Protein AF-A0AAE4AVW7-F1 (afdb_monomer)

Solvent-accessible surface area (backbone atoms only — not comparable to full-atom values): 7120 Å² total; per-residue (Å²): 132,85,82,74,72,82,75,50,56,32,60,38,48,51,56,28,26,74,75,50,35,52,66,57,33,13,47,30,39,64,37,94,40,54,68,55,39,53,41,28,47,73,66,43,83,56,99,53,51,70,51,26,40,55,27,27,49,52,49,48,50,50,50,52,59,29,45,76,71,74,41,46,87,49,48,62,56,56,36,70,34,81,43,78,45,98,94,45,74,42,36,45,41,57,38,40,44,66,26,63,91,50,59,61,49,43,49,55,43,54,51,44,49,55,51,52,53,54,55,50,48,69,77,54,65,77,84,128

Structure (mmCIF, N/CA/C/O backbone):
data_AF-A0AAE4AVW7-F1
#
_entry.id   AF-A0AAE4AVW7-F1
#
loop_
_atom_site.group_PDB
_atom_site.id
_atom_site.type_symbol
_atom_site.label_atom_id
_atom_site.label_alt_id
_atom_site.label_comp_id
_atom_site.label_asym_id
_atom_site.label_entity_id
_atom_site.label_seq_id
_atom_site.pdbx_PDB_ins_code
_atom_site.Cartn_x
_atom_site.Cartn_y
_atom_site.Cartn_z
_atom_site.occupancy
_atom_site.B_iso_or_equiv
_atom_site.auth_seq_id
_atom_site.auth_comp_id
_atom_site.auth_asym_id
_atom_site.auth_atom_id
_atom_site.pdbx_PDB_model_num
ATOM 1 N N . MET A 1 1 ? 20.801 1.261 16.117 1.00 33.69 1 MET A N 1
ATOM 2 C CA . MET A 1 1 ? 19.728 1.676 15.189 1.00 33.69 1 MET A CA 1
ATOM 3 C C . MET A 1 1 ? 19.476 0.500 14.259 1.00 33.69 1 MET A C 1
ATOM 5 O O . MET A 1 1 ? 20.443 -0.035 13.736 1.00 33.69 1 MET A O 1
ATOM 9 N N . VAL A 1 2 ? 18.242 -0.001 14.209 1.00 36.53 2 VAL A N 1
ATOM 10 C CA . VAL A 1 2 ? 17.896 -1.338 13.692 1.00 36.53 2 VAL A CA 1
ATOM 11 C C . VAL A 1 2 ? 18.314 -1.499 12.226 1.00 36.53 2 VAL A C 1
ATOM 13 O O . VAL A 1 2 ? 17.877 -0.728 11.371 1.00 36.53 2 VAL A O 1
ATOM 16 N N . LEU A 1 3 ? 19.155 -2.509 11.967 1.00 34.75 3 LEU A N 1
ATOM 17 C CA . LEU A 1 3 ? 19.479 -3.043 10.643 1.00 34.75 3 LEU A CA 1
ATOM 18 C C . LEU A 1 3 ? 18.167 -3.429 9.950 1.00 34.75 3 LEU A C 1
ATOM 20 O O . LEU A 1 3 ? 17.616 -4.496 10.212 1.00 34.75 3 LEU A O 1
ATOM 24 N N . HIS A 1 4 ? 17.642 -2.554 9.094 1.00 38.47 4 HIS A N 1
ATOM 25 C CA . HIS A 1 4 ? 16.632 -2.963 8.129 1.00 38.47 4 HIS A CA 1
ATOM 26 C C . HIS A 1 4 ? 17.353 -3.881 7.152 1.00 38.47 4 HIS A C 1
ATOM 28 O O . HIS A 1 4 ? 18.060 -3.409 6.265 1.00 38.47 4 HIS A O 1
ATOM 34 N N . ALA A 1 5 ? 17.234 -5.193 7.363 1.00 44.94 5 ALA A N 1
ATOM 35 C CA . ALA A 1 5 ? 17.491 -6.155 6.307 1.00 44.94 5 ALA A CA 1
ATOM 36 C C . ALA A 1 5 ? 16.786 -5.623 5.057 1.00 44.94 5 ALA A C 1
ATOM 38 O O . ALA A 1 5 ? 15.593 -5.325 5.124 1.00 44.94 5 ALA A O 1
ATOM 39 N N . THR A 1 6 ? 17.532 -5.406 3.976 1.00 56.94 6 THR A N 1
ATOM 40 C CA . THR A 1 6 ? 16.999 -4.963 2.690 1.00 56.94 6 THR A CA 1
ATOM 41 C C . THR A 1 6 ? 15.945 -5.984 2.276 1.00 56.94 6 THR A C 1
ATOM 43 O O . THR A 1 6 ? 16.282 -7.064 1.801 1.00 56.94 6 THR A O 1
ATOM 46 N N . ILE A 1 7 ? 14.669 -5.731 2.582 1.00 65.94 7 ILE A N 1
ATOM 47 C CA . ILE A 1 7 ? 13.614 -6.662 2.198 1.00 65.94 7 ILE A CA 1
ATOM 48 C C . ILE A 1 7 ? 13.513 -6.547 0.684 1.00 65.94 7 ILE A C 1
ATOM 50 O O . ILE A 1 7 ? 13.128 -5.507 0.153 1.00 65.94 7 ILE A O 1
ATOM 54 N N . GLU A 1 8 ? 13.902 -7.625 0.016 1.00 87.00 8 GLU A N 1
ATOM 55 C CA . GLU A 1 8 ? 13.915 -7.728 -1.433 1.00 87.00 8 GLU A CA 1
ATOM 56 C C . GLU A 1 8 ? 12.516 -7.466 -2.007 1.00 87.00 8 GLU A C 1
ATOM 58 O O . GLU A 1 8 ? 11.501 -7.918 -1.461 1.00 87.00 8 GLU A O 1
ATOM 63 N N . LEU A 1 9 ? 12.462 -6.747 -3.130 1.00 91.38 9 LEU A N 1
ATOM 64 C CA . LEU A 1 9 ? 11.223 -6.369 -3.816 1.00 91.38 9 LEU A CA 1
ATOM 65 C C . LEU A 1 9 ? 10.248 -7.555 -3.985 1.00 91.38 9 LEU A C 1
ATOM 67 O O . LEU A 1 9 ? 9.080 -7.380 -3.621 1.00 91.38 9 LEU A O 1
ATOM 71 N N . PRO A 1 10 ? 10.678 -8.763 -4.420 1.00 94.88 10 PRO A N 1
ATOM 72 C CA . PRO A 1 10 ? 9.803 -9.933 -4.498 1.00 94.88 10 PRO A CA 1
ATOM 73 C C . PRO A 1 10 ? 9.038 -10.247 -3.209 1.00 94.88 10 PRO A C 1
ATOM 75 O O . PRO A 1 10 ? 7.852 -10.580 -3.244 1.00 94.88 10 PRO A O 1
ATOM 78 N N . VAL A 1 11 ? 9.699 -10.109 -2.056 1.00 94.75 11 VAL A N 1
ATOM 79 C CA . VAL A 1 11 ? 9.114 -10.412 -0.745 1.00 94.75 11 VAL A CA 1
ATOM 80 C C . VAL A 1 11 ? 8.065 -9.368 -0.376 1.00 94.75 11 VAL A C 1
ATOM 82 O O . VAL A 1 11 ? 6.975 -9.729 0.073 1.00 94.75 11 VAL A O 1
ATOM 85 N N . LEU A 1 12 ? 8.362 -8.082 -0.582 1.00 95.56 12 LEU A N 1
ATOM 86 C CA . LEU A 1 12 ? 7.398 -7.008 -0.330 1.00 95.56 12 LEU A CA 1
ATOM 87 C C . LEU A 1 12 ? 6.178 -7.128 -1.250 1.00 95.56 12 LEU A C 1
ATOM 89 O O . LEU A 1 12 ? 5.042 -7.050 -0.784 1.00 95.56 12 LEU A O 1
ATOM 93 N N . ALA A 1 13 ? 6.408 -7.378 -2.540 1.00 96.25 13 ALA A N 1
ATOM 94 C CA . ALA A 1 13 ? 5.348 -7.559 -3.522 1.00 96.25 13 ALA A CA 1
ATOM 95 C C . ALA A 1 13 ? 4.454 -8.755 -3.167 1.00 96.25 13 ALA A C 1
ATOM 97 O O . ALA A 1 13 ? 3.234 -8.619 -3.160 1.00 96.25 13 ALA A O 1
ATOM 98 N N . GLY A 1 14 ? 5.039 -9.895 -2.781 1.00 96.38 14 GLY A N 1
ATOM 99 C CA . GLY A 1 14 ? 4.282 -11.073 -2.351 1.00 96.38 14 GLY A CA 1
ATOM 100 C C . GLY A 1 14 ? 3.431 -10.831 -1.099 1.00 96.38 14 GLY A C 1
ATOM 101 O O . GLY A 1 14 ? 2.272 -11.241 -1.058 1.00 96.38 14 GLY A O 1
ATOM 102 N N . ARG A 1 15 ? 3.968 -10.126 -0.093 1.00 96.25 15 ARG A N 1
ATOM 103 C CA . ARG A 1 15 ? 3.216 -9.771 1.127 1.00 96.25 15 ARG A CA 1
ATOM 104 C C . ARG A 1 15 ? 2.037 -8.853 0.825 1.00 96.25 15 ARG A C 1
ATOM 106 O O . ARG A 1 15 ? 0.929 -9.111 1.290 1.00 96.25 15 ARG A O 1
ATOM 113 N N . CYS A 1 16 ? 2.270 -7.806 0.037 1.00 97.75 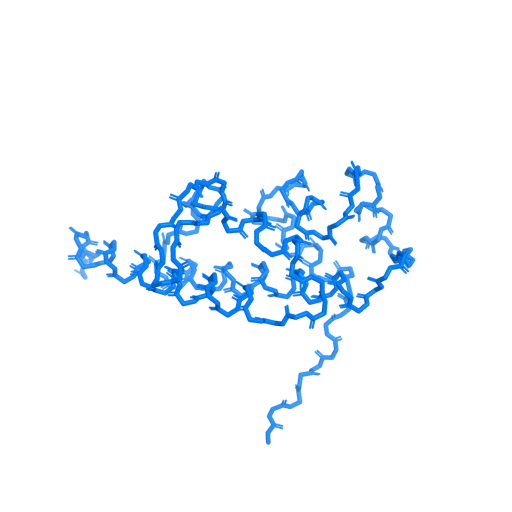16 CYS A N 1
ATOM 114 C CA . CYS A 1 16 ? 1.213 -6.891 -0.374 1.00 97.75 16 CYS A CA 1
ATOM 115 C C . CYS A 1 16 ? 0.149 -7.611 -1.208 1.00 97.75 16 CYS A C 1
ATOM 117 O O . CYS A 1 16 ? -1.030 -7.487 -0.893 1.00 97.75 16 CYS A O 1
ATOM 119 N N . ALA A 1 17 ? 0.544 -8.432 -2.186 1.00 97.69 17 ALA A N 1
ATOM 120 C CA . ALA A 1 17 ? -0.385 -9.185 -3.028 1.00 97.69 17 ALA A CA 1
ATOM 121 C C . ALA A 1 17 ? -1.308 -10.093 -2.204 1.00 97.69 17 ALA A C 1
ATOM 123 O O . ALA A 1 17 ? -2.520 -10.098 -2.420 1.00 97.69 17 ALA A O 1
ATOM 124 N N . ALA A 1 18 ? -0.761 -10.787 -1.200 1.00 96.81 18 ALA A N 1
ATOM 125 C CA . ALA A 1 18 ? -1.532 -11.671 -0.329 1.00 96.81 18 ALA A CA 1
ATOM 126 C C . ALA A 1 18 ? -2.609 -10.936 0.495 1.00 96.81 18 ALA A C 1
ATOM 128 O O . ALA A 1 18 ? -3.695 -11.474 0.698 1.00 96.81 18 ALA A O 1
ATOM 129 N N . ALA A 1 19 ? -2.333 -9.715 0.965 1.00 96.88 19 ALA A N 1
ATOM 130 C CA . ALA A 1 19 ? -3.267 -8.957 1.804 1.00 96.88 19 ALA A CA 1
ATOM 131 C C . ALA A 1 19 ? -4.187 -8.014 1.008 1.00 96.88 19 ALA A C 1
ATOM 133 O O . ALA A 1 19 ? -5.341 -7.794 1.375 1.00 96.88 19 ALA A O 1
ATOM 134 N N . LEU A 1 20 ? -3.678 -7.426 -0.075 1.00 97.38 20 LEU A N 1
ATOM 135 C CA . LEU A 1 20 ? -4.336 -6.352 -0.823 1.00 97.38 20 LEU A CA 1
ATOM 136 C C . LEU A 1 20 ? -4.976 -6.834 -2.132 1.00 97.38 20 LEU A C 1
ATOM 138 O O . LEU A 1 20 ? -5.847 -6.151 -2.687 1.00 97.38 20 LEU A O 1
ATOM 142 N N . GLY A 1 21 ? -4.574 -8.012 -2.610 1.00 97.69 21 GLY A N 1
ATOM 143 C CA . GLY A 1 21 ? -4.833 -8.489 -3.963 1.00 97.69 21 GLY A CA 1
ATOM 144 C C . GLY A 1 21 ? -3.857 -7.898 -4.985 1.00 97.69 21 GLY A C 1
ATOM 145 O O . GLY A 1 21 ? -3.224 -6.861 -4.755 1.00 97.69 21 GLY A O 1
ATOM 146 N N . GLU A 1 22 ? -3.762 -8.563 -6.134 1.00 97.88 22 GLU A N 1
ATOM 147 C CA . GLU A 1 22 ? -2.760 -8.268 -7.166 1.00 97.88 22 GLU A CA 1
ATOM 148 C C . GLU A 1 22 ? -2.922 -6.865 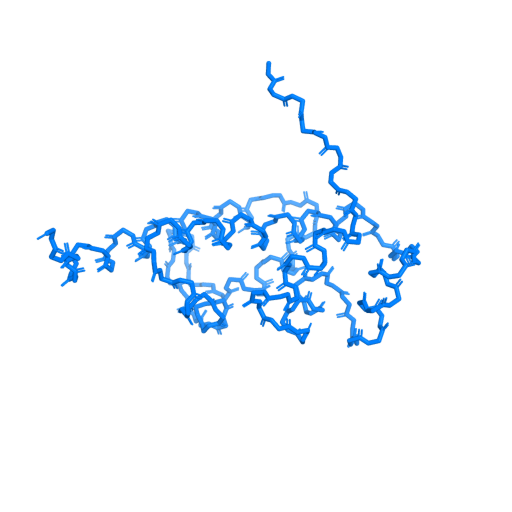-7.761 1.00 97.88 22 GLU A C 1
ATOM 150 O O . GLU A 1 22 ? -1.970 -6.095 -7.801 1.00 97.88 22 GLU A O 1
ATOM 155 N N . GLU A 1 23 ? -4.140 -6.475 -8.142 1.00 98.00 23 GLU A N 1
ATOM 156 C CA . GLU A 1 23 ? -4.394 -5.187 -8.805 1.00 98.00 23 GLU A CA 1
ATOM 157 C C . GLU A 1 23 ? -4.008 -3.983 -7.937 1.00 98.00 23 GLU A C 1
ATOM 159 O O . GLU A 1 23 ? -3.363 -3.043 -8.402 1.00 98.00 23 GLU A O 1
ATOM 164 N N . LEU A 1 24 ? -4.388 -4.005 -6.655 1.00 97.75 24 LEU A N 1
ATOM 165 C CA . LEU A 1 24 ? -4.062 -2.915 -5.736 1.00 97.75 24 LEU A CA 1
ATOM 166 C C . LEU A 1 24 ? -2.562 -2.887 -5.431 1.00 97.75 24 LEU A C 1
ATOM 168 O O . LEU A 1 24 ? -1.979 -1.811 -5.324 1.00 97.75 24 LEU A O 1
ATOM 172 N N . THR A 1 25 ? -1.927 -4.056 -5.346 1.00 98.12 25 THR A N 1
ATOM 173 C CA . THR A 1 25 ? -0.476 -4.157 -5.167 1.00 98.12 25 THR A CA 1
ATOM 174 C C . THR A 1 25 ? 0.275 -3.626 -6.383 1.00 98.12 25 THR A C 1
ATOM 176 O O . THR A 1 25 ? 1.215 -2.852 -6.214 1.00 98.12 25 THR A O 1
ATOM 179 N N . ALA A 1 26 ? -0.169 -3.962 -7.597 1.00 98.06 26 ALA A N 1
ATOM 180 C CA . ALA A 1 26 ? 0.414 -3.482 -8.847 1.00 98.06 26 ALA A CA 1
ATOM 181 C C . ALA A 1 26 ? 0.307 -1.953 -8.923 1.00 98.06 26 ALA A C 1
ATOM 183 O O . ALA A 1 26 ? 1.303 -1.255 -9.129 1.00 98.06 26 ALA A O 1
ATOM 184 N N . TYR A 1 27 ? -0.883 -1.423 -8.620 1.00 97.94 27 TYR A N 1
ATOM 185 C CA . TYR A 1 27 ? -1.115 0.014 -8.553 1.00 97.94 27 TYR A CA 1
ATOM 186 C C . TYR A 1 27 ? -0.185 0.709 -7.549 1.00 97.94 27 TYR A C 1
ATOM 188 O O . TYR A 1 27 ? 0.464 1.694 -7.909 1.00 97.94 27 TYR A O 1
ATOM 196 N N . LEU A 1 28 ? -0.087 0.203 -6.314 1.00 96.62 28 LEU A N 1
ATOM 197 C CA . LEU A 1 28 ? 0.787 0.776 -5.286 1.00 96.62 28 LEU A CA 1
ATOM 198 C C . LEU A 1 28 ? 2.254 0.734 -5.702 1.00 96.62 28 LEU A C 1
ATOM 200 O O . LEU A 1 28 ? 2.938 1.744 -5.576 1.00 96.62 28 LEU A O 1
ATOM 204 N N . ALA A 1 29 ? 2.724 -0.402 -6.223 1.00 95.62 29 ALA A N 1
ATOM 205 C CA . ALA A 1 29 ? 4.106 -0.599 -6.656 1.00 95.62 29 ALA A CA 1
ATOM 206 C C . ALA A 1 29 ? 4.516 0.390 -7.761 1.00 95.62 29 ALA A C 1
ATOM 208 O O . ALA A 1 29 ? 5.679 0.788 -7.854 1.00 95.62 29 ALA A O 1
ATOM 209 N N . GLY A 1 30 ? 3.553 0.852 -8.560 1.00 96.38 30 GLY A N 1
ATOM 210 C CA . GLY A 1 30 ? 3.822 1.644 -9.754 1.00 96.38 30 GLY A CA 1
ATOM 211 C C . GLY A 1 30 ? 3.872 0.814 -11.029 1.00 96.38 30 GLY A C 1
ATOM 212 O O . GLY A 1 30 ? 4.320 1.343 -12.037 1.00 96.38 30 GLY A O 1
ATOM 213 N N . ALA A 1 31 ? 3.441 -0.448 -10.981 1.00 96.62 31 ALA A N 1
ATOM 214 C CA . ALA A 1 31 ? 3.201 -1.231 -12.182 1.00 96.62 31 ALA A CA 1
ATOM 215 C C . ALA A 1 31 ? 1.967 -0.679 -12.905 1.00 96.62 31 ALA A C 1
ATOM 217 O O . ALA A 1 31 ? 1.040 -0.153 -12.267 1.00 96.62 31 ALA A O 1
ATOM 218 N N . ASP A 1 32 ? 1.963 -0.795 -14.224 1.00 94.62 32 ASP A N 1
ATOM 219 C CA . ASP A 1 32 ? 0.823 -0.464 -15.072 1.00 94.62 32 ASP A CA 1
ATOM 220 C C . ASP A 1 32 ? -0.041 -1.704 -15.329 1.00 94.62 32 ASP A C 1
ATOM 222 O O . ASP A 1 32 ? -1.232 -1.588 -15.618 1.00 94.62 32 ASP A O 1
ATOM 226 N N . THR A 1 33 ? 0.525 -2.902 -15.138 1.00 97.81 33 THR A N 1
ATOM 227 C CA . THR A 1 33 ? -0.200 -4.174 -15.235 1.00 97.81 33 THR A CA 1
ATOM 228 C C . THR A 1 33 ? 0.122 -5.133 -14.085 1.00 97.81 33 THR A C 1
ATOM 230 O O . THR A 1 33 ? 1.175 -5.063 -13.455 1.00 97.81 33 THR A O 1
ATOM 233 N N . VAL A 1 34 ? -0.775 -6.092 -13.833 1.00 98.19 34 VAL A N 1
ATOM 234 C CA . VAL A 1 34 ? -0.502 -7.210 -12.909 1.00 98.19 34 VAL A CA 1
ATOM 235 C C . VAL A 1 34 ? 0.642 -8.091 -13.426 1.00 98.19 34 VAL A C 1
ATOM 237 O O . VAL A 1 34 ? 1.460 -8.548 -12.638 1.00 98.19 34 VAL A O 1
ATOM 240 N N . ALA A 1 35 ? 0.767 -8.260 -14.745 1.00 98.19 35 ALA A N 1
ATOM 241 C CA . ALA A 1 35 ? 1.841 -9.055 -15.341 1.00 98.19 35 ALA A CA 1
ATOM 242 C C . ALA A 1 35 ? 3.240 -8.483 -15.042 1.00 98.19 35 ALA A C 1
ATOM 244 O O . ALA A 1 35 ? 4.181 -9.238 -14.804 1.00 98.19 35 ALA A O 1
ATOM 245 N N . GLU A 1 36 ? 3.385 -7.155 -15.011 1.00 97.56 36 GLU A N 1
ATOM 246 C CA . GLU A 1 36 ? 4.631 -6.505 -14.583 1.00 97.56 36 GLU A CA 1
ATOM 247 C C . GLU A 1 36 ? 4.932 -6.774 -13.109 1.00 97.56 36 GLU A C 1
ATOM 249 O O . GLU A 1 36 ? 6.062 -7.128 -12.773 1.00 97.56 36 GLU A O 1
ATOM 254 N N . LEU A 1 37 ? 3.923 -6.667 -12.236 1.00 97.38 37 LEU A N 1
ATOM 255 C CA . LEU A 1 37 ? 4.078 -7.019 -10.826 1.00 97.38 37 LEU A CA 1
ATOM 256 C C . LEU A 1 37 ? 4.529 -8.479 -10.668 1.00 97.38 37 LEU A C 1
ATOM 258 O O . LEU A 1 37 ? 5.444 -8.751 -9.891 1.00 97.38 37 LEU A O 1
ATOM 262 N N . ASP A 1 38 ? 3.921 -9.407 -11.406 1.00 97.56 38 ASP A N 1
ATOM 263 C CA . ASP A 1 38 ? 4.270 -10.829 -11.366 1.00 97.56 38 ASP A CA 1
ATOM 264 C C . ASP A 1 38 ? 5.701 -11.083 -11.847 1.00 97.56 38 ASP A C 1
ATOM 266 O O . ASP A 1 38 ? 6.435 -11.851 -11.221 1.00 97.56 38 ASP A O 1
ATOM 270 N N . ALA A 1 39 ? 6.148 -10.382 -12.893 1.00 96.56 39 ALA A N 1
ATOM 271 C CA . ALA A 1 39 ? 7.540 -10.432 -13.324 1.00 96.56 39 ALA A CA 1
ATOM 272 C C . ALA A 1 39 ? 8.485 -9.964 -12.205 1.00 96.56 39 ALA A C 1
ATOM 274 O O . ALA A 1 39 ? 9.493 -10.620 -11.932 1.00 96.56 39 ALA A O 1
ATOM 275 N N . TRP A 1 40 ? 8.152 -8.874 -11.507 1.00 95.00 40 TRP A N 1
ATOM 276 C CA . TRP A 1 40 ? 8.980 -8.371 -10.408 1.00 95.00 40 TRP A CA 1
ATOM 277 C C . TRP A 1 40 ? 8.988 -9.309 -9.200 1.00 95.00 40 TRP A C 1
ATOM 279 O O . TRP A 1 40 ? 10.027 -9.499 -8.569 1.00 95.00 40 TRP A O 1
ATOM 289 N N . ARG A 1 41 ? 7.862 -9.967 -8.908 1.00 94.81 41 ARG A N 1
ATOM 290 C CA . ARG A 1 41 ? 7.774 -11.040 -7.902 1.00 94.81 41 ARG A CA 1
ATOM 291 C C . ARG A 1 41 ? 8.625 -12.253 -8.267 1.00 94.81 41 ARG A C 1
ATOM 293 O O . ARG A 1 41 ? 9.167 -12.895 -7.374 1.00 94.81 41 ARG A O 1
ATOM 300 N N . ALA A 1 42 ? 8.773 -12.543 -9.557 1.00 94.25 42 ALA A N 1
ATOM 301 C CA . ALA A 1 42 ? 9.662 -13.585 -10.065 1.00 94.25 42 ALA A CA 1
ATOM 302 C C . ALA A 1 42 ? 11.146 -13.158 -10.115 1.00 94.25 42 ALA A C 1
ATOM 304 O O . ALA A 1 42 ? 11.994 -13.950 -10.520 1.00 94.25 42 ALA A O 1
ATOM 305 N N . GLY A 1 43 ? 11.473 -11.930 -9.691 1.00 89.56 43 GLY A N 1
ATOM 306 C CA . GLY A 1 43 ? 12.843 -11.418 -9.620 1.00 89.56 43 GLY A CA 1
ATOM 307 C C . GLY A 1 43 ? 13.284 -10.595 -10.830 1.00 89.56 43 GLY A C 1
ATOM 308 O O . GLY A 1 43 ? 14.447 -10.196 -10.890 1.00 89.56 43 GLY A O 1
ATOM 309 N N . ALA A 1 44 ? 12.391 -10.302 -11.781 1.00 92.69 44 ALA A N 1
ATOM 310 C CA . ALA A 1 44 ? 12.696 -9.318 -12.814 1.00 92.69 44 ALA A CA 1
ATOM 311 C C . ALA A 1 44 ? 12.878 -7.926 -12.174 1.00 92.69 44 ALA A C 1
ATOM 313 O O . ALA A 1 44 ? 12.141 -7.564 -11.253 1.00 92.69 44 ALA A O 1
ATOM 314 N N . PRO A 1 45 ? 13.840 -7.116 -12.638 1.00 90.50 45 PRO A N 1
ATOM 315 C CA . PRO A 1 45 ? 14.030 -5.782 -12.091 1.00 90.50 45 PRO A CA 1
ATOM 316 C C . PRO A 1 45 ? 12.848 -4.870 -12.449 1.00 90.50 45 PRO A C 1
ATOM 318 O O . PRO A 1 45 ? 12.377 -4.858 -13.587 1.00 90.50 45 PRO A O 1
ATOM 321 N N . ALA A 1 46 ? 12.402 -4.062 -11.486 1.00 92.25 46 ALA A N 1
ATOM 322 C CA . ALA A 1 46 ? 11.502 -2.945 -11.758 1.00 92.25 46 ALA A CA 1
ATOM 323 C C . ALA A 1 46 ? 12.271 -1.780 -12.421 1.00 92.25 46 ALA A C 1
ATOM 325 O O . ALA A 1 46 ? 13.472 -1.642 -12.178 1.00 92.25 46 ALA A O 1
ATOM 326 N N . PRO A 1 47 ? 11.613 -0.899 -13.200 1.00 91.31 47 PRO A N 1
ATOM 327 C CA . PRO A 1 47 ? 12.275 0.256 -13.820 1.00 91.31 47 PRO A CA 1
ATOM 328 C C . PRO A 1 47 ? 12.927 1.218 -12.812 1.00 91.31 47 PRO A C 1
ATOM 330 O O . PRO A 1 47 ? 13.991 1.770 -13.073 1.00 91.31 47 PRO A O 1
ATOM 333 N N . ASP A 1 48 ? 12.300 1.394 -11.644 1.00 92.12 48 ASP A N 1
ATOM 334 C CA . ASP A 1 48 ? 12.837 2.141 -10.500 1.00 92.12 48 ASP A CA 1
ATOM 335 C C . ASP A 1 48 ? 12.668 1.282 -9.231 1.00 92.12 48 ASP A C 1
ATOM 337 O O . ASP A 1 48 ? 11.641 1.372 -8.539 1.00 92.12 48 ASP A O 1
ATOM 341 N N . PRO A 1 49 ? 13.632 0.385 -8.934 1.00 90.81 49 PRO A N 1
ATOM 342 C CA . PRO A 1 49 ? 13.525 -0.537 -7.807 1.00 90.81 49 PRO A CA 1
ATOM 343 C C . PRO A 1 49 ? 13.429 0.182 -6.463 1.00 90.81 49 PRO A C 1
ATOM 345 O O . PRO A 1 49 ? 12.640 -0.225 -5.614 1.00 90.81 49 PRO A O 1
ATOM 348 N N . ALA A 1 50 ? 14.175 1.276 -6.278 1.00 89.25 50 ALA A N 1
ATOM 349 C CA . ALA A 1 50 ? 14.195 2.025 -5.024 1.00 89.25 50 ALA A CA 1
ATOM 350 C C . ALA A 1 50 ? 12.813 2.609 -4.705 1.00 89.25 50 ALA A C 1
ATOM 352 O O . ALA A 1 50 ? 12.284 2.410 -3.609 1.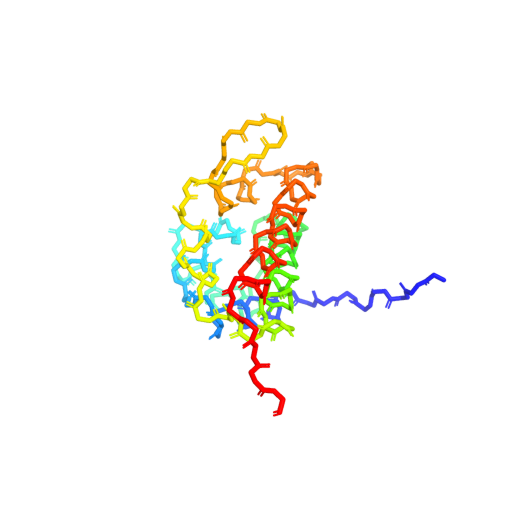00 89.25 50 ALA A O 1
ATOM 353 N N . ARG A 1 51 ? 12.179 3.262 -5.685 1.00 91.69 51 ARG A N 1
ATOM 354 C CA . ARG A 1 51 ? 10.827 3.811 -5.527 1.00 91.69 51 ARG A CA 1
ATOM 355 C C . ARG A 1 51 ? 9.782 2.720 -5.318 1.00 91.69 51 ARG A C 1
ATOM 357 O O . ARG A 1 51 ? 8.883 2.871 -4.491 1.00 91.69 51 ARG A O 1
ATOM 364 N N . THR A 1 52 ? 9.906 1.615 -6.049 1.00 93.50 52 THR A N 1
ATOM 365 C CA . THR A 1 52 ? 8.994 0.467 -5.941 1.00 93.50 52 THR A CA 1
ATOM 366 C C . THR A 1 52 ? 9.059 -0.163 -4.548 1.00 93.50 52 THR A C 1
ATOM 368 O O . THR A 1 52 ? 8.022 -0.412 -3.932 1.00 93.50 52 THR A O 1
ATOM 371 N N . VAL A 1 53 ? 10.269 -0.339 -4.008 1.00 92.75 53 VAL A N 1
ATOM 372 C CA . VAL A 1 53 ? 10.499 -0.834 -2.644 1.00 92.75 53 VAL A CA 1
ATOM 373 C C . VAL A 1 53 ? 9.883 0.100 -1.607 1.00 92.75 53 VAL A C 1
ATOM 375 O O . VAL A 1 53 ? 9.174 -0.380 -0.730 1.00 92.75 53 VAL A O 1
ATOM 378 N N . VAL A 1 54 ? 10.072 1.419 -1.718 1.00 92.19 54 VAL A N 1
ATOM 379 C CA . VAL A 1 54 ? 9.483 2.396 -0.779 1.00 92.19 54 VAL A CA 1
ATOM 380 C C . VAL A 1 54 ? 7.953 2.301 -0.748 1.00 92.19 54 VAL A C 1
ATOM 382 O O . VAL A 1 54 ? 7.354 2.232 0.327 1.00 92.19 54 VAL A O 1
ATOM 385 N N . ARG A 1 55 ? 7.309 2.233 -1.918 1.00 94.94 55 ARG A N 1
ATOM 386 C CA . ARG A 1 55 ? 5.846 2.105 -2.031 1.00 94.94 55 ARG A CA 1
ATOM 387 C C . ARG A 1 55 ? 5.325 0.803 -1.424 1.00 94.94 55 ARG A C 1
ATOM 389 O O . ARG A 1 55 ? 4.346 0.809 -0.680 1.00 94.94 55 ARG A O 1
ATOM 396 N N . LEU A 1 56 ? 5.979 -0.319 -1.723 1.00 95.44 56 LEU A N 1
ATOM 397 C CA . LEU A 1 56 ? 5.575 -1.625 -1.200 1.00 95.44 56 LEU A CA 1
ATOM 398 C C . LEU A 1 56 ? 5.892 -1.785 0.294 1.00 95.44 56 LEU A C 1
ATOM 400 O O . LEU A 1 56 ? 5.140 -2.446 1.012 1.00 95.44 56 LEU A O 1
ATOM 404 N N . ALA A 1 57 ? 6.955 -1.147 0.788 1.00 94.62 57 ALA A N 1
ATOM 405 C CA . ALA A 1 57 ? 7.251 -1.067 2.213 1.00 94.62 57 ALA A CA 1
ATOM 406 C C . ALA A 1 57 ? 6.149 -0.301 2.961 1.00 94.62 57 ALA A C 1
ATOM 408 O O . ALA A 1 57 ? 5.687 -0.774 3.997 1.00 94.62 57 ALA A O 1
ATOM 409 N N . ALA A 1 58 ? 5.648 0.807 2.401 1.00 95.75 58 ALA A N 1
ATOM 410 C CA . ALA A 1 58 ? 4.490 1.514 2.951 1.00 95.75 58 ALA A CA 1
ATOM 411 C C . ALA A 1 58 ? 3.236 0.623 2.995 1.00 95.75 58 ALA A C 1
ATOM 413 O O . ALA A 1 58 ? 2.551 0.571 4.014 1.00 95.75 58 ALA A O 1
ATOM 414 N N . GLY A 1 59 ? 2.965 -0.137 1.927 1.00 96.88 59 GLY A N 1
ATOM 415 C CA . GLY A 1 59 ? 1.876 -1.121 1.910 1.00 96.88 59 GLY A CA 1
ATOM 416 C C . GLY A 1 59 ? 2.026 -2.196 2.993 1.00 96.88 59 GLY A C 1
ATOM 417 O O . GLY A 1 59 ? 1.064 -2.511 3.690 1.00 96.88 59 GLY A O 1
ATOM 418 N N . THR A 1 60 ? 3.243 -2.707 3.192 1.00 97.19 60 THR A N 1
ATOM 419 C CA . THR A 1 60 ? 3.554 -3.687 4.249 1.00 97.19 60 THR A CA 1
ATOM 420 C C . THR A 1 60 ? 3.332 -3.108 5.646 1.00 97.19 60 THR A C 1
ATOM 422 O O . THR A 1 60 ? 2.795 -3.788 6.521 1.00 97.19 60 THR A O 1
ATOM 425 N N . GLU A 1 61 ? 3.699 -1.847 5.857 1.00 97.25 61 GLU A N 1
ATOM 426 C CA . GLU A 1 61 ? 3.488 -1.170 7.133 1.00 97.25 61 GLU A CA 1
ATOM 427 C C . GLU A 1 61 ? 1.999 -0.927 7.416 1.00 97.25 61 GLU A C 1
ATOM 429 O O . GLU A 1 61 ? 1.533 -1.175 8.526 1.00 97.25 61 GLU A O 1
ATOM 434 N N . LEU A 1 62 ? 1.211 -0.551 6.407 1.00 98.12 62 LEU A N 1
ATOM 435 C CA . LEU A 1 62 ? -0.244 -0.438 6.542 1.00 98.12 62 LEU A CA 1
ATOM 436 C C . LEU A 1 62 ? -0.906 -1.776 6.888 1.00 98.12 62 LEU A C 1
ATOM 438 O O . LEU A 1 62 ? -1.790 -1.820 7.743 1.00 98.12 62 LEU A O 1
ATOM 442 N N . ILE A 1 63 ? -0.454 -2.874 6.273 1.00 98.19 63 ILE A N 1
ATOM 443 C CA . ILE A 1 63 ? -0.901 -4.229 6.629 1.00 98.19 63 ILE A CA 1
ATOM 444 C C . ILE A 1 63 ? -0.637 -4.492 8.110 1.00 98.19 63 ILE A C 1
ATOM 446 O O . ILE A 1 63 ? -1.532 -4.961 8.809 1.00 98.19 63 ILE A O 1
ATOM 450 N N . ARG A 1 64 ? 0.555 -4.144 8.609 1.00 97.88 64 ARG A N 1
ATOM 451 C CA . ARG 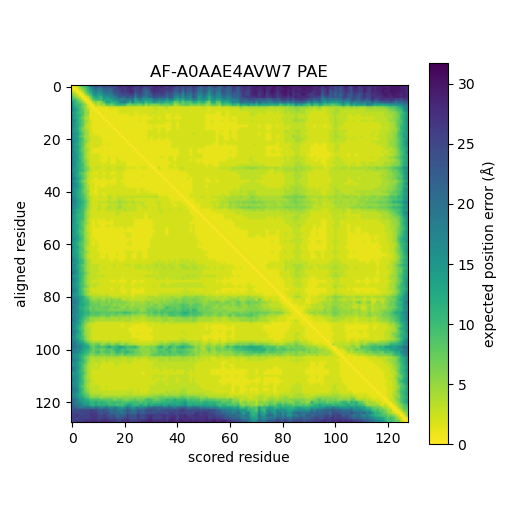A 1 64 ? 0.911 -4.297 10.024 1.00 97.88 64 ARG A CA 1
ATOM 452 C C . ARG A 1 64 ? 0.004 -3.467 10.939 1.00 97.88 64 ARG A C 1
ATOM 454 O O . ARG A 1 64 ? -0.466 -4.001 11.940 1.00 97.88 64 ARG A O 1
ATOM 461 N N . ILE A 1 65 ? -0.255 -2.203 10.597 1.00 97.31 65 ILE A N 1
ATOM 462 C CA . ILE A 1 65 ? -1.114 -1.292 11.376 1.00 97.31 65 ILE A CA 1
ATOM 463 C C . ILE A 1 65 ? -2.541 -1.841 11.478 1.00 97.31 65 ILE A C 1
ATOM 465 O O . ILE A 1 65 ? -3.071 -1.976 12.576 1.00 97.31 65 ILE A O 1
ATOM 469 N N . PHE A 1 66 ? -3.154 -2.209 10.350 1.00 97.06 66 PHE A N 1
ATOM 470 C CA . PHE A 1 66 ? -4.531 -2.711 10.343 1.00 97.06 66 PHE A CA 1
ATOM 471 C C . PHE A 1 66 ? -4.647 -4.105 10.968 1.00 97.06 66 PHE A C 1
ATOM 473 O O . PHE A 1 66 ? -5.636 -4.394 11.638 1.00 97.06 66 PHE A O 1
ATOM 480 N N . ALA A 1 67 ? -3.654 -4.978 10.773 1.00 96.06 67 ALA A N 1
ATOM 481 C CA . ALA A 1 67 ? -3.652 -6.308 11.375 1.00 96.06 67 ALA A CA 1
ATOM 482 C C . ALA A 1 67 ? -3.520 -6.259 12.905 1.00 96.06 67 ALA A C 1
ATOM 484 O O . ALA A 1 67 ? -4.171 -7.053 13.576 1.00 96.06 67 ALA A O 1
ATOM 485 N N . ALA A 1 68 ? -2.736 -5.322 13.454 1.00 95.69 68 ALA A N 1
ATOM 486 C CA . ALA A 1 68 ? -2.572 -5.162 14.903 1.00 95.69 68 ALA A CA 1
ATOM 487 C C . ALA A 1 68 ? -3.899 -4.875 15.630 1.00 95.69 68 ALA A C 1
ATOM 489 O O . ALA A 1 68 ? -4.074 -5.291 16.770 1.00 95.69 68 ALA A O 1
ATOM 490 N N . GLU A 1 69 ? -4.841 -4.230 14.942 1.00 95.12 69 GLU A N 1
ATOM 491 C CA . GLU A 1 69 ? -6.166 -3.876 15.463 1.00 95.12 69 GLU A CA 1
ATOM 492 C C . GLU A 1 69 ? -7.275 -4.836 14.980 1.00 95.12 69 GLU A C 1
ATOM 494 O O . GLU A 1 69 ? -8.455 -4.565 15.165 1.00 95.12 69 GLU A O 1
ATOM 499 N N . ASN A 1 70 ? -6.930 -5.967 14.344 1.00 94.31 70 ASN A N 1
ATOM 500 C CA . ASN A 1 70 ? -7.880 -6.909 13.722 1.00 94.31 70 ASN A CA 1
ATOM 501 C C . ASN A 1 70 ? -8.788 -6.288 12.636 1.00 94.31 70 ASN A C 1
ATOM 503 O O . ASN A 1 70 ? -9.864 -6.805 12.336 1.00 94.31 70 ASN A O 1
ATOM 507 N N . LEU A 1 71 ? -8.341 -5.208 11.991 1.00 95.94 71 LEU A N 1
ATOM 508 C CA . LEU A 1 71 ? -9.088 -4.471 10.967 1.00 95.94 71 LEU A CA 1
ATOM 509 C C . LEU A 1 71 ? -8.573 -4.730 9.544 1.00 95.94 71 LEU A C 1
ATOM 511 O O . LEU A 1 71 ? -8.940 -4.010 8.618 1.00 95.94 71 LEU A O 1
ATOM 515 N N . LEU A 1 72 ? -7.743 -5.757 9.325 1.00 96.06 72 LEU A N 1
ATOM 516 C CA . LEU A 1 72 ? -7.104 -6.022 8.024 1.00 96.06 72 LEU A CA 1
ATOM 517 C C . LEU A 1 72 ? -8.098 -6.117 6.851 1.00 96.06 72 LEU A C 1
ATOM 519 O O . LEU A 1 72 ? -7.784 -5.679 5.745 1.00 96.06 72 LEU A O 1
ATOM 523 N N . SER A 1 73 ? -9.313 -6.617 7.088 1.00 95.25 73 SER A N 1
ATOM 524 C CA . SER A 1 73 ? -10.385 -6.679 6.084 1.00 95.25 73 SER A CA 1
ATOM 525 C C . SER A 1 73 ? -10.795 -5.303 5.534 1.00 95.25 73 SER A C 1
ATOM 527 O O . SER A 1 73 ? -11.235 -5.213 4.387 1.00 95.25 73 SER A O 1
ATOM 529 N N . HIS A 1 74 ? -10.609 -4.228 6.304 1.00 96.00 74 HIS A N 1
ATOM 530 C CA . HIS A 1 74 ? -10.941 -2.858 5.907 1.00 96.00 74 HIS A CA 1
ATOM 531 C C . HIS A 1 74 ? -9.847 -2.182 5.079 1.00 96.00 74 HIS A C 1
ATOM 533 O O . HIS A 1 74 ? -10.145 -1.254 4.327 1.00 96.00 74 HIS A O 1
ATOM 539 N N . LEU A 1 75 ? -8.597 -2.648 5.166 1.00 97.06 75 LEU A N 1
ATOM 540 C CA . LEU A 1 75 ? -7.445 -1.963 4.575 1.00 97.06 75 LEU A CA 1
ATOM 541 C C . LEU A 1 75 ? -7.604 -1.725 3.067 1.00 97.06 75 LEU A C 1
ATOM 543 O O . LEU A 1 75 ? -7.334 -0.634 2.570 1.00 97.06 75 LEU A O 1
ATOM 547 N N . ARG A 1 76 ? -8.078 -2.734 2.328 1.00 96.88 76 ARG A N 1
ATOM 548 C CA . ARG A 1 76 ? -8.273 -2.637 0.869 1.00 96.88 76 ARG A CA 1
ATOM 549 C C . ARG A 1 76 ? -9.270 -1.552 0.482 1.00 96.88 76 ARG A C 1
ATOM 551 O O . ARG A 1 76 ? -9.100 -0.912 -0.553 1.00 96.88 76 ARG A O 1
ATOM 558 N N . HIS A 1 77 ? -10.323 -1.403 1.277 1.00 95.62 77 HIS A N 1
ATOM 559 C CA . HIS A 1 77 ? -11.346 -0.395 1.058 1.00 95.62 77 HIS A CA 1
ATOM 560 C C . HIS A 1 77 ? -10.799 0.983 1.418 1.00 95.62 77 HIS A C 1
ATOM 562 O O . HIS A 1 77 ? -10.751 1.845 0.548 1.00 95.62 77 HIS A O 1
ATOM 568 N N . TRP A 1 78 ? -10.246 1.125 2.624 1.00 96.69 78 TRP A N 1
ATOM 569 C CA . TRP A 1 78 ? -9.666 2.371 3.123 1.00 96.69 78 TRP A CA 1
ATOM 570 C C . TRP A 1 78 ? -8.592 2.951 2.192 1.00 96.69 78 TRP A C 1
ATOM 572 O O . TRP A 1 78 ? -8.572 4.147 1.922 1.00 96.69 78 TRP A O 1
ATOM 582 N N . LEU A 1 79 ? -7.741 2.101 1.605 1.00 97.56 79 LEU A N 1
ATOM 583 C CA . LEU A 1 79 ? -6.721 2.522 0.638 1.00 97.56 79 LEU A CA 1
ATOM 584 C C . LEU A 1 79 ? -7.288 3.236 -0.603 1.00 97.56 79 LEU A C 1
ATOM 586 O O . LEU A 1 79 ? -6.557 3.971 -1.270 1.00 97.56 79 LEU A O 1
ATOM 590 N N . ARG A 1 80 ? -8.555 2.987 -0.942 1.00 96.56 80 ARG A N 1
ATOM 591 C CA . ARG A 1 80 ? -9.237 3.502 -2.139 1.00 96.56 80 ARG A CA 1
ATOM 592 C C . ARG A 1 80 ? -10.194 4.652 -1.834 1.00 96.56 80 ARG A C 1
ATOM 594 O O . ARG A 1 80 ? -10.677 5.278 -2.774 1.00 96.56 80 ARG A O 1
ATOM 601 N N . GLU A 1 81 ? -10.480 4.910 -0.565 1.00 94.62 81 GLU A N 1
ATOM 602 C CA . GLU A 1 81 ? -11.401 5.961 -0.145 1.00 94.62 81 GLU A CA 1
ATOM 603 C C . GLU A 1 81 ? -10.698 7.306 0.020 1.00 94.62 81 GLU A C 1
ATOM 605 O O . GLU A 1 81 ? -9.474 7.384 0.134 1.00 94.62 81 GLU A O 1
ATOM 610 N N . MET A 1 82 ? -11.493 8.376 -0.001 1.00 92.62 82 MET A N 1
ATOM 611 C CA . MET A 1 82 ? -11.020 9.691 0.407 1.00 92.62 82 MET A CA 1
ATOM 612 C C . MET A 1 82 ? -10.927 9.720 1.932 1.00 92.62 82 MET A C 1
ATOM 614 O O . MET A 1 82 ? -11.913 9.452 2.615 1.00 92.62 82 MET A O 1
ATOM 618 N N . THR A 1 83 ? -9.757 10.074 2.442 1.00 89.81 83 THR A N 1
ATOM 619 C CA . THR A 1 83 ? -9.457 10.164 3.867 1.00 89.81 83 THR A CA 1
ATOM 620 C C . THR A 1 83 ? -9.056 11.592 4.188 1.00 89.81 83 THR A C 1
ATOM 622 O O . THR A 1 83 ? -8.132 12.130 3.573 1.00 89.81 83 THR A O 1
ATOM 625 N N . ASP A 1 84 ? -9.737 12.195 5.157 1.00 89.19 84 ASP A N 1
ATOM 626 C CA . ASP A 1 84 ? -9.373 13.509 5.673 1.00 89.19 84 ASP A CA 1
ATOM 627 C C . ASP A 1 84 ? -8.096 13.414 6.513 1.00 89.19 84 ASP A C 1
ATOM 629 O O . ASP A 1 84 ? -7.947 12.536 7.366 1.00 89.19 84 ASP A O 1
ATOM 633 N N . THR A 1 85 ? -7.158 14.321 6.254 1.00 88.56 85 THR A N 1
ATOM 634 C CA . THR A 1 85 ? -5.907 14.467 7.008 1.00 88.56 85 THR A CA 1
ATOM 635 C C . THR A 1 85 ? -5.706 15.928 7.395 1.00 88.56 85 THR A C 1
ATOM 637 O O . THR A 1 85 ? -6.406 16.804 6.884 1.00 88.56 85 THR A O 1
ATOM 640 N N . GLU A 1 86 ? -4.741 16.213 8.272 1.00 83.38 86 GLU A N 1
ATOM 641 C CA . GLU A 1 86 ? -4.398 17.594 8.649 1.00 83.38 86 GLU A CA 1
ATOM 642 C C . GLU A 1 86 ? -3.991 18.451 7.435 1.00 83.38 86 GLU A C 1
ATOM 644 O O . GLU A 1 86 ? -4.315 19.635 7.380 1.00 83.38 86 GLU A O 1
ATOM 649 N N . ASP A 1 87 ? -3.361 17.834 6.430 1.00 83.31 87 ASP A N 1
ATOM 650 C CA . ASP A 1 87 ? -2.920 18.481 5.188 1.00 83.31 87 ASP A CA 1
ATOM 651 C C . ASP A 1 87 ? -4.029 18.544 4.112 1.00 83.31 87 ASP A C 1
ATOM 653 O O . ASP A 1 87 ? -3.806 19.022 2.996 1.00 83.31 87 ASP A O 1
ATOM 657 N N . GLY A 1 88 ? -5.233 18.055 4.432 1.00 88.75 88 GLY A N 1
ATOM 658 C CA . GLY A 1 88 ? -6.388 17.978 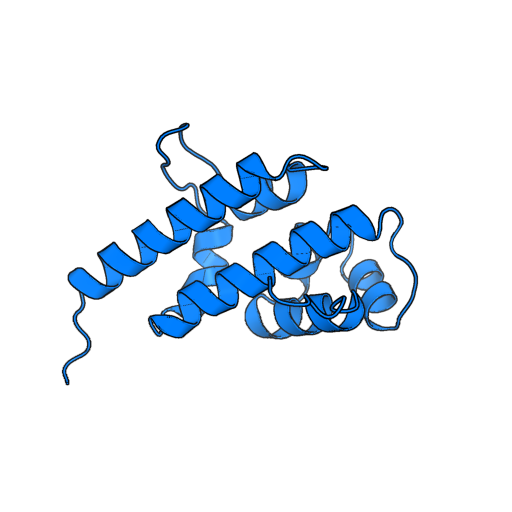3.539 1.00 88.75 88 GLY A CA 1
ATOM 659 C C . GLY A 1 88 ? -6.766 16.550 3.118 1.00 88.75 88 GLY A C 1
ATOM 660 O O . GLY A 1 88 ? -6.121 15.575 3.512 1.00 88.75 88 GLY A O 1
ATOM 661 N N . PRO A 1 89 ? -7.847 16.396 2.335 1.00 91.38 89 PRO A N 1
ATOM 662 C CA . PRO A 1 89 ? -8.331 15.093 1.895 1.00 91.38 89 PRO A CA 1
ATOM 663 C C . PRO A 1 89 ? -7.390 14.453 0.869 1.00 91.38 89 PRO A C 1
ATOM 665 O O . PRO A 1 89 ? -6.949 15.097 -0.087 1.00 91.38 89 PRO A O 1
ATOM 668 N N . LEU A 1 90 ? -7.120 13.157 1.025 1.00 94.62 90 LEU A N 1
ATOM 669 C CA . LEU A 1 90 ? -6.322 12.372 0.083 1.00 94.62 90 LEU A CA 1
ATOM 670 C C . LEU A 1 90 ? -6.882 10.964 -0.106 1.00 94.62 90 LEU A C 1
ATOM 672 O O . LEU A 1 90 ? -7.561 10.430 0.761 1.00 94.62 90 LEU A O 1
ATOM 676 N N . VAL A 1 91 ? -6.539 10.328 -1.228 1.00 96.81 91 VAL A N 1
ATOM 677 C CA . VAL A 1 91 ? -6.755 8.885 -1.418 1.00 96.81 91 VAL A CA 1
ATOM 678 C C . VAL A 1 91 ? -5.446 8.159 -1.093 1.00 96.81 91 VAL A C 1
ATOM 680 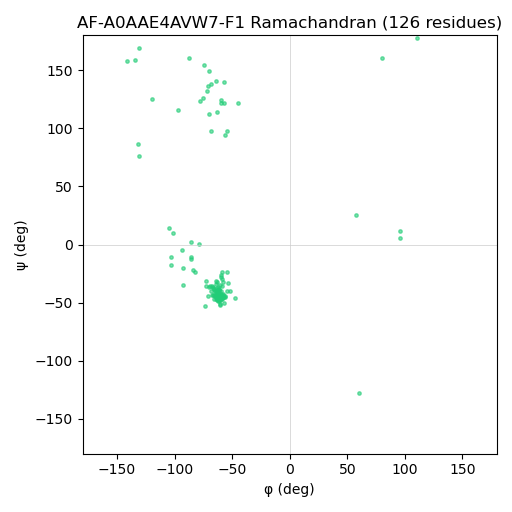O O . VAL A 1 91 ? -4.469 8.374 -1.823 1.00 96.81 91 VAL A O 1
ATOM 683 N N . PRO A 1 92 ? -5.379 7.301 -0.053 1.00 97.31 92 PRO A N 1
ATOM 684 C CA . PRO A 1 92 ? -4.111 6.760 0.440 1.00 97.31 92 PRO A CA 1
ATOM 685 C C . PRO A 1 92 ? -3.283 6.028 -0.617 1.00 97.31 92 PRO A C 1
ATOM 687 O O . PRO A 1 92 ? -2.084 6.281 -0.754 1.00 97.31 92 PRO A O 1
ATOM 690 N N . ALA A 1 93 ? -3.910 5.172 -1.431 1.00 97.31 93 ALA A N 1
ATOM 691 C CA . ALA A 1 93 ? -3.194 4.456 -2.482 1.00 97.31 93 ALA A CA 1
ATOM 692 C C . ALA A 1 93 ? -2.605 5.408 -3.528 1.00 97.31 93 ALA A C 1
ATOM 694 O O . ALA A 1 93 ? -1.481 5.203 -3.994 1.00 97.31 93 ALA A O 1
ATOM 695 N N . ARG A 1 94 ? -3.343 6.467 -3.887 1.00 96.75 94 ARG A N 1
ATOM 696 C CA . ARG A 1 94 ? -2.869 7.478 -4.836 1.00 96.75 94 ARG A CA 1
ATOM 697 C C . ARG A 1 94 ? -1.683 8.235 -4.254 1.00 96.75 94 ARG A C 1
ATOM 699 O O . ARG A 1 94 ? -0.681 8.357 -4.949 1.00 96.75 94 ARG A O 1
ATOM 706 N N . ALA A 1 95 ? -1.775 8.673 -2.998 1.00 96.25 95 ALA A N 1
ATOM 707 C CA . ALA A 1 95 ? -0.700 9.384 -2.310 1.00 96.25 95 ALA A CA 1
ATOM 708 C C . ALA A 1 95 ? 0.595 8.556 -2.263 1.00 96.25 95 ALA A C 1
ATOM 710 O O . ALA A 1 95 ? 1.653 9.070 -2.621 1.00 96.25 95 ALA A O 1
ATOM 711 N N . ILE A 1 96 ? 0.509 7.258 -1.937 1.00 96.00 96 ILE A N 1
ATOM 712 C CA . ILE A 1 96 ? 1.664 6.344 -1.975 1.00 96.00 96 ILE A CA 1
ATOM 713 C C . ILE A 1 96 ? 2.224 6.227 -3.399 1.00 96.00 96 ILE A C 1
ATOM 715 O O . ILE A 1 96 ? 3.432 6.374 -3.602 1.00 96.00 96 ILE A O 1
ATOM 719 N N . ARG A 1 97 ? 1.371 5.998 -4.409 1.00 95.25 97 ARG A N 1
ATOM 720 C CA . ARG A 1 97 ? 1.827 5.866 -5.805 1.00 95.25 97 ARG A CA 1
ATOM 721 C C . ARG A 1 97 ? 2.536 7.140 -6.274 1.00 95.25 97 ARG A C 1
ATOM 723 O O . ARG A 1 97 ? 3.559 7.049 -6.954 1.00 95.25 97 ARG A O 1
ATOM 730 N N . THR A 1 98 ? 2.041 8.321 -5.911 1.00 91.75 98 THR A N 1
ATOM 731 C CA . THR A 1 98 ? 2.590 9.606 -6.372 1.00 91.75 98 THR A CA 1
ATOM 732 C C . THR A 1 98 ? 3.755 10.136 -5.544 1.00 91.75 98 THR A C 1
ATOM 734 O O . THR A 1 98 ? 4.412 11.060 -6.008 1.00 91.75 98 THR A O 1
ATOM 737 N N . ALA A 1 99 ? 4.044 9.555 -4.375 1.00 85.25 99 ALA A N 1
ATOM 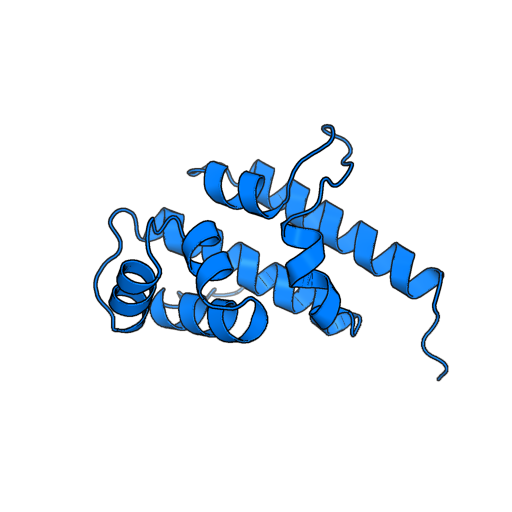738 C CA . ALA A 1 99 ? 5.064 10.039 -3.438 1.00 85.25 99 ALA A CA 1
ATOM 739 C C . ALA A 1 99 ? 6.465 10.218 -4.067 1.00 85.25 99 ALA A C 1
ATOM 741 O O . ALA A 1 99 ? 7.260 11.037 -3.619 1.00 85.25 99 ALA A O 1
ATOM 742 N N . GLY A 1 100 ? 6.773 9.509 -5.160 1.00 76.94 100 GLY A N 1
ATOM 743 C CA . GLY A 1 100 ? 8.083 9.608 -5.803 1.00 76.94 100 GLY A CA 1
ATOM 744 C C . GLY A 1 100 ? 9.181 9.197 -4.822 1.00 76.94 100 GLY A C 1
ATOM 745 O O . GLY A 1 100 ? 9.094 8.125 -4.231 1.00 76.94 100 GLY A O 1
ATOM 746 N N . THR A 1 101 ? 10.202 10.038 -4.654 1.00 73.75 101 THR A N 1
ATOM 747 C CA . THR A 1 101 ? 11.227 9.883 -3.604 1.00 73.75 101 THR A CA 1
ATOM 748 C C . THR A 1 101 ? 10.905 10.663 -2.328 1.00 73.75 101 THR A C 1
ATOM 750 O O . THR A 1 101 ? 11.655 10.568 -1.359 1.00 73.75 101 THR A O 1
ATOM 753 N N . ASP A 1 102 ? 9.832 11.456 -2.321 1.00 81.50 102 ASP A N 1
ATOM 754 C CA . ASP A 1 102 ? 9.383 12.169 -1.133 1.00 81.50 102 ASP A CA 1
ATOM 755 C C . ASP A 1 102 ? 8.644 11.198 -0.208 1.00 81.50 102 ASP A C 1
ATOM 757 O O . ASP A 1 102 ? 7.683 10.535 -0.592 1.00 81.50 102 ASP A O 1
ATOM 761 N N . ILE A 1 103 ? 9.107 11.096 1.033 1.00 84.62 103 ILE A N 1
ATOM 762 C CA . ILE A 1 103 ? 8.501 10.214 2.028 1.00 84.62 103 ILE A CA 1
ATOM 763 C C . ILE A 1 103 ? 7.335 10.880 2.763 1.00 84.62 103 ILE A C 1
ATOM 765 O O . ILE A 1 103 ? 6.595 10.198 3.471 1.00 84.62 103 ILE A O 1
ATOM 769 N N . GLN A 1 104 ? 7.156 12.195 2.624 1.00 90.75 104 GLN A N 1
ATOM 770 C CA . GLN A 1 104 ? 6.149 12.935 3.372 1.00 90.75 104 GLN A CA 1
ATOM 771 C C . GLN A 1 104 ? 4.717 12.452 3.083 1.00 90.75 104 GLN A C 1
ATOM 773 O O . GLN A 1 104 ? 4.022 12.145 4.051 1.00 90.75 104 GLN A O 1
ATOM 778 N N . PRO A 1 105 ? 4.287 12.224 1.822 1.00 90.38 105 PRO A N 1
ATOM 779 C CA . PRO A 1 105 ? 2.952 11.683 1.550 1.00 90.38 105 PRO A CA 1
ATOM 780 C C . PRO A 1 105 ? 2.725 10.303 2.180 1.00 90.38 105 PRO A C 1
ATOM 782 O O . PRO A 1 105 ? 1.631 9.999 2.648 1.00 90.38 105 PRO A O 1
ATOM 785 N N . ILE A 1 106 ? 3.768 9.468 2.235 1.00 93.81 106 ILE A N 1
ATOM 786 C CA . ILE A 1 106 ? 3.705 8.157 2.890 1.00 93.81 106 ILE A CA 1
ATOM 787 C C . ILE A 1 106 ? 3.536 8.328 4.402 1.00 93.81 106 ILE A C 1
ATOM 789 O O . ILE A 1 106 ? 2.710 7.640 4.994 1.00 93.81 106 ILE A O 1
ATOM 793 N N . LYS A 1 107 ? 4.268 9.255 5.032 1.00 94.44 107 LYS A N 1
ATOM 794 C CA . LYS A 1 107 ? 4.117 9.546 6.466 1.00 94.44 107 LYS A CA 1
ATOM 795 C C . LYS A 1 107 ? 2.704 10.015 6.801 1.00 94.44 107 LYS A C 1
ATOM 797 O O . LYS A 1 107 ? 2.119 9.463 7.729 1.00 94.44 107 LYS A O 1
ATOM 802 N N . THR A 1 108 ? 2.146 10.944 6.023 1.00 94.94 108 THR A N 1
ATOM 803 C CA . THR A 1 108 ? 0.767 11.421 6.204 1.00 94.94 108 THR A CA 1
ATOM 804 C C . THR A 1 108 ? -0.229 10.260 6.102 1.00 94.94 108 THR A C 1
ATOM 806 O O . THR A 1 108 ? -1.104 10.116 6.953 1.00 94.94 108 THR A O 1
ATOM 809 N N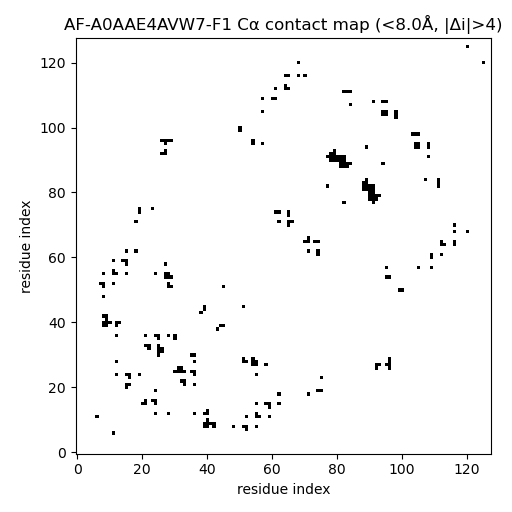 . VAL A 1 109 ? -0.053 9.355 5.130 1.00 96.31 109 VAL A N 1
ATOM 810 C CA . VAL A 1 109 ? -0.885 8.145 5.000 1.00 96.31 109 VAL A CA 1
ATOM 811 C C . VAL A 1 109 ? -0.754 7.216 6.213 1.00 96.31 109 VAL A C 1
ATOM 813 O O . VAL A 1 109 ? -1.763 6.725 6.715 1.00 96.31 109 VAL A O 1
ATOM 816 N N . LEU A 1 110 ? 0.460 6.976 6.713 1.00 96.19 110 LEU A N 1
ATOM 817 C CA . LEU A 1 110 ? 0.674 6.124 7.889 1.00 96.19 110 LEU A CA 1
ATOM 818 C C . LEU A 1 110 ? 0.073 6.738 9.163 1.00 96.19 110 LEU A C 1
ATOM 820 O O . LEU A 1 110 ? -0.516 6.021 9.971 1.00 96.19 110 LEU A O 1
ATOM 824 N N . GLN A 1 111 ? 0.166 8.058 9.333 1.00 95.56 111 GLN A N 1
ATOM 825 C CA . GLN A 1 111 ? -0.475 8.773 10.440 1.00 95.56 111 GLN A CA 1
ATOM 826 C C . GLN A 1 111 ? -2.003 8.682 10.357 1.00 95.56 111 GLN A C 1
ATOM 828 O O . GLN A 1 111 ? -2.649 8.345 11.350 1.00 95.56 111 GLN A O 1
ATOM 833 N N . ALA A 1 112 ? -2.574 8.893 9.168 1.00 95.38 112 ALA A N 1
ATOM 834 C CA . ALA A 1 112 ? -4.009 8.751 8.936 1.00 95.38 112 ALA A CA 1
ATOM 835 C C . ALA A 1 112 ? -4.497 7.320 9.214 1.00 95.38 112 ALA A C 1
ATOM 837 O O . ALA A 1 112 ? -5.551 7.135 9.819 1.00 95.38 112 ALA A O 1
ATOM 838 N N . ALA A 1 113 ? -3.714 6.301 8.841 1.00 96.31 113 ALA A N 1
ATOM 839 C CA . ALA A 1 113 ? -4.014 4.908 9.162 1.00 96.31 113 ALA A CA 1
ATOM 840 C C . ALA A 1 113 ? -4.061 4.670 10.676 1.00 96.31 113 ALA A C 1
ATOM 842 O O . ALA A 1 113 ? -5.025 4.089 11.167 1.00 96.31 113 ALA A O 1
ATOM 843 N N . HIS A 1 114 ? -3.057 5.151 11.420 1.00 95.94 114 HIS A N 1
ATOM 844 C CA . HIS A 1 114 ? -3.026 5.045 12.881 1.00 95.94 114 HIS A CA 1
ATOM 845 C C . HIS A 1 114 ? -4.231 5.714 13.543 1.00 95.94 114 HIS A C 1
ATOM 847 O O . HIS A 1 114 ? -4.836 5.134 14.448 1.00 95.94 114 HIS A O 1
ATOM 853 N N . PHE A 1 115 ? -4.590 6.913 13.088 1.00 93.50 115 PHE A N 1
ATOM 854 C CA . PHE A 1 115 ? -5.764 7.622 13.580 1.00 93.50 115 PHE A CA 1
ATOM 855 C C . PHE A 1 115 ? -7.043 6.819 13.313 1.00 93.50 115 PHE A C 1
ATOM 857 O O . PHE A 1 115 ? -7.776 6.499 14.249 1.00 93.50 115 PHE A O 1
ATOM 864 N N . TRP A 1 116 ? -7.243 6.389 12.065 1.00 94.25 116 TRP A N 1
ATOM 865 C CA . TRP A 1 116 ? -8.433 5.657 11.636 1.00 94.25 116 TRP A CA 1
ATOM 866 C C . TRP A 1 116 ? -8.641 4.352 12.415 1.00 94.25 116 TRP A C 1
ATOM 868 O O . TRP A 1 116 ? -9.744 4.092 12.904 1.00 94.25 116 TRP A O 1
ATOM 878 N N . VAL A 1 117 ? -7.588 3.536 12.576 1.00 94.88 117 VAL A N 1
ATOM 879 C CA . VAL A 1 117 ? -7.709 2.274 13.327 1.00 94.88 117 VAL A CA 1
ATOM 880 C C . VAL A 1 117 ? -7.974 2.534 14.811 1.00 94.88 117 VAL A C 1
ATOM 882 O O . VAL A 1 117 ? -8.811 1.859 15.402 1.00 94.88 117 VAL A O 1
ATOM 885 N N . THR A 1 118 ? -7.361 3.570 15.398 1.00 91.12 118 THR A N 1
ATOM 886 C CA . THR A 1 118 ? -7.572 3.935 16.809 1.00 91.12 118 THR A CA 1
ATOM 887 C C . THR A 1 118 ? -9.013 4.376 17.070 1.00 91.12 118 THR A C 1
ATOM 889 O O . THR A 1 118 ? -9.612 3.983 18.072 1.00 91.12 118 THR A O 1
ATOM 892 N N . GLU A 1 119 ? -9.597 5.186 16.186 1.00 89.62 119 GLU A N 1
ATOM 893 C CA . GLU A 1 119 ? -10.994 5.615 16.314 1.00 89.62 119 GLU A CA 1
ATOM 894 C C . GLU A 1 119 ? -11.979 4.445 16.184 1.00 89.62 119 GLU A C 1
ATOM 896 O O . GLU A 1 119 ? -12.950 4.348 16.943 1.00 89.62 119 GLU A O 1
ATOM 901 N N . ARG A 1 120 ? -11.714 3.511 15.264 1.00 86.69 120 ARG A N 1
ATOM 902 C CA . ARG A 1 120 ? -12.537 2.306 15.089 1.00 86.69 120 ARG A CA 1
ATOM 903 C C . ARG A 1 120 ? -12.452 1.359 16.282 1.00 86.69 120 ARG A C 1
ATOM 905 O O . ARG A 1 120 ? -13.493 0.906 16.755 1.00 86.69 120 ARG A O 1
ATOM 912 N N . SER A 1 121 ? -11.260 1.129 16.827 1.00 80.06 121 SER A N 1
ATOM 913 C CA . SER A 1 121 ? -11.086 0.299 18.026 1.00 80.06 121 SER A CA 1
ATOM 914 C C . SER A 1 121 ? -11.763 0.908 19.262 1.00 80.06 121 SER A C 1
ATOM 916 O O . SER A 1 121 ? -12.265 0.181 20.117 1.00 80.06 121 SER A O 1
ATOM 918 N N . ARG A 1 122 ? -11.849 2.245 19.358 1.00 80.38 122 ARG A N 1
ATOM 919 C CA . ARG A 1 122 ? -12.584 2.928 20.443 1.00 80.38 122 ARG A CA 1
ATOM 920 C C . ARG A 1 122 ? -14.102 2.815 20.311 1.00 80.38 122 ARG A C 1
ATOM 922 O O . ARG A 1 122 ? -14.791 2.742 21.324 1.00 80.38 122 ARG A O 1
ATOM 929 N N . THR A 1 123 ? -14.623 2.840 19.087 1.00 74.88 123 THR A N 1
ATOM 930 C CA . THR A 1 123 ? -16.073 2.783 18.818 1.00 74.88 123 THR A CA 1
ATOM 931 C C . THR A 1 123 ? -16.628 1.359 18.843 1.00 74.88 123 THR A C 1
ATOM 933 O O . THR A 1 123 ? -17.808 1.172 19.138 1.00 74.88 123 THR A O 1
ATOM 936 N N . HIS A 1 124 ? -15.778 0.356 18.620 1.00 60.69 124 HIS A N 1
ATOM 937 C CA . HIS A 1 124 ? -16.112 -1.062 18.735 1.00 60.69 124 HIS A CA 1
ATOM 938 C C . HIS A 1 124 ? -15.065 -1.793 19.587 1.00 60.69 124 HIS A C 1
ATOM 940 O O . HIS A 1 124 ? -14.215 -2.492 19.033 1.00 60.69 124 HIS A O 1
ATOM 946 N N . PRO A 1 125 ? -15.096 -1.647 20.926 1.00 60.75 125 PRO A N 1
ATOM 947 C CA . PRO A 1 125 ? -14.170 -2.370 21.783 1.00 60.75 125 PRO A CA 1
ATOM 948 C C . PRO A 1 125 ? -14.368 -3.876 21.586 1.00 60.75 125 PRO A C 1
ATOM 950 O O . PRO A 1 125 ? -15.477 -4.394 21.732 1.00 60.75 125 PRO A O 1
ATOM 953 N N . VAL A 1 126 ? -13.289 -4.579 21.240 1.00 56.44 126 VAL A N 1
ATOM 954 C CA . VAL A 1 126 ? -13.274 -6.043 21.227 1.00 56.44 126 VAL A CA 1
ATOM 955 C C . VAL A 1 126 ? -13.509 -6.487 22.668 1.00 56.44 126 VAL A C 1
ATOM 957 O O . VAL A 1 126 ? -12.711 -6.168 23.548 1.00 56.44 126 VAL A O 1
ATOM 960 N N . ALA A 1 127 ? -14.642 -7.142 22.926 1.00 51.88 127 ALA A N 1
ATOM 96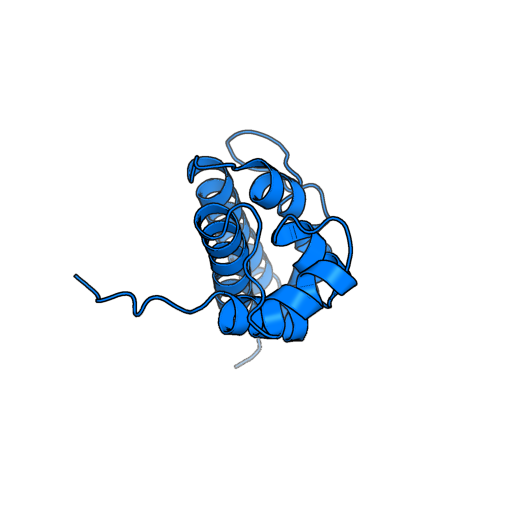1 C CA . ALA A 1 127 ? -14.934 -7.695 24.241 1.00 51.88 127 ALA A CA 1
ATOM 962 C C . ALA A 1 127 ? -13.806 -8.666 24.627 1.00 51.88 127 ALA A C 1
ATOM 964 O O . ALA A 1 127 ? -13.512 -9.593 23.869 1.00 51.88 127 ALA A O 1
ATOM 965 N N . ALA A 1 128 ? -13.153 -8.383 25.756 1.00 45.62 128 ALA A N 1
ATOM 966 C CA . ALA A 1 128 ? -12.150 -9.249 26.371 1.00 45.62 128 ALA A CA 1
ATOM 967 C C . ALA A 1 128 ? -12.785 -10.519 26.950 1.00 45.62 128 ALA A C 1
ATOM 969 O O . ALA A 1 128 ? -13.956 -10.441 27.393 1.00 45.62 128 ALA A O 1
#

Organism: NCBI:txid137267

Secondary structure (DSSP, 8-state):
--------HHHHHHHHHHHH-HHHHHHHHT-SSHHHHHHHHTTPPPSSHHHHHHHHHHHHHHHHHHHHTT-HHHHHHHTTS-B--TT--B-HHHHHHHTTT--HHHHHHHHHHHHHHHHHHHHS----

Radius of gyration: 14.74 Å; Cα contacts (8 Å, |Δi|>4): 144; chains: 1; bounding box: 36×32×42 Å

Foldseek 3Di:
DDPPPQCQLLNLLVLLCVLQNQVLSCLQLLHPDSVLSVCVNVPDDDPDRVLSSQSSVLSNLLCVLCVVLVNSVCSNVQQQDWFQFPVGTDRLSVLSNPCRPPCVSSVRSSVSSNVVSVVVCVVDPDDD

Mean predicted aligned error: 5.34 Å

pLDDT: mean 89.48, std 14.29, range [33.69, 98.19]

Sequence (128 aa):
MVLHATIELPVLAGRCAAALGEELTAYLAGADTVAELDAWRAGAPAPDPARTVVRLAAGTELIRIFAAENLLSHLRHWLREMTDTEDGPLVPARAIRTAGTDIQPIKTVLQAAHFWVTERSRTHPVAA

Nearest PDB structures (foldseek):
  8qnl-assembly1_D  TM=6.186E-01  e=1.034E-02  Pseudomonas aeruginosa PAO1
  8qnq-assembly1_B  TM=6.227E-01  e=1.631E-02  Pseudomonas aeruginosa PAO1